Protein AF-A0A1Y4RA33-F1 (afdb_monomer)

Sequence (75 aa):
MEKQYVVLVFIGILIVFFAIPLGELYGGVYLQISGGMETERFLVLTHSAVNSFQIIGGILSILSGIAYICKRNDK

Foldseek 3Di:
DLVVLVVQLVVLVVLLVCLLVQLVVVLVVCCVVVVHDDPVVSVVSSVVSSVVSNVRSVVSNVVSVVVSVVVVVVD

pLDDT: mean 90.67, std 7.66, range [55.03, 97.31]

Structure (mmCIF, N/CA/C/O backbone):
data_AF-A0A1Y4RA33-F1
#
_entry.id   AF-A0A1Y4RA33-F1
#
loop_
_atom_site.group_PDB
_atom_site.id
_atom_site.type_symbol
_atom_site.label_atom_id
_atom_site.label_alt_id
_atom_site.label_comp_id
_atom_site.label_asym_id
_atom_site.label_entity_id
_atom_site.label_seq_id
_atom_site.pdbx_PDB_ins_code
_atom_site.Cartn_x
_atom_site.Cartn_y
_atom_site.Cartn_z
_atom_site.occupancy
_atom_site.B_iso_or_equiv
_atom_site.auth_seq_id
_atom_site.auth_comp_id
_atom_site.auth_asym_id
_atom_site.auth_atom_id
_atom_site.pdbx_PDB_model_num
ATOM 1 N N . MET A 1 1 ? -21.850 8.013 11.106 1.00 62.84 1 MET A N 1
ATOM 2 C CA . MET A 1 1 ? -20.466 8.417 11.428 1.00 62.84 1 MET A CA 1
ATOM 3 C C . MET A 1 1 ? -19.574 7.235 11.800 1.00 62.84 1 MET A C 1
ATOM 5 O O . MET A 1 1 ? -18.599 7.030 11.106 1.00 62.84 1 MET A O 1
ATOM 9 N N . GLU A 1 2 ? -19.892 6.398 12.796 1.00 69.50 2 GLU A N 1
ATOM 10 C CA . GLU A 1 2 ? -19.029 5.246 13.175 1.00 69.50 2 GLU A CA 1
ATOM 11 C C . GLU A 1 2 ? -18.741 4.257 12.034 1.00 69.50 2 GLU A C 1
ATOM 13 O O . GLU A 1 2 ? -17.592 3.886 11.816 1.00 69.50 2 GLU A O 1
ATOM 18 N N . LYS A 1 3 ? -19.764 3.911 11.241 1.00 78.81 3 LYS A N 1
ATOM 19 C CA . LYS A 1 3 ? -19.616 3.045 10.058 1.00 78.81 3 LYS A CA 1
ATOM 20 C C . LYS A 1 3 ? -18.616 3.593 9.029 1.00 78.81 3 LYS A C 1
ATOM 22 O O . LYS A 1 3 ? -17.959 2.809 8.361 1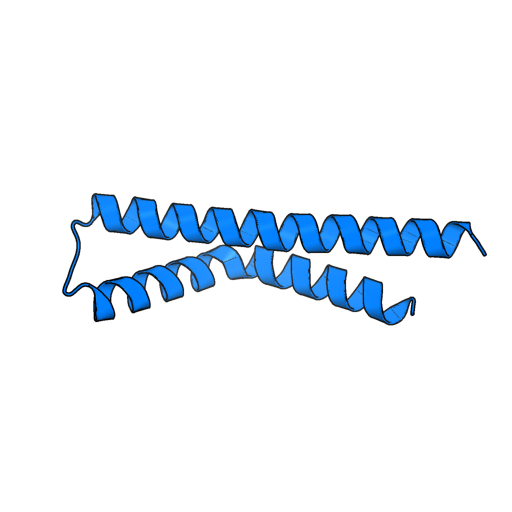.00 78.81 3 LYS A O 1
ATOM 27 N N . GLN A 1 4 ? -18.479 4.918 8.910 1.00 85.75 4 GLN A N 1
ATOM 28 C CA . GLN A 1 4 ? -17.571 5.537 7.935 1.00 85.75 4 GLN A CA 1
ATOM 29 C C . GLN A 1 4 ? -16.105 5.313 8.318 1.00 85.75 4 GLN A C 1
ATOM 31 O O . GLN A 1 4 ? -15.309 4.976 7.452 1.00 85.75 4 GLN A O 1
ATOM 36 N N . TYR A 1 5 ? -15.755 5.416 9.605 1.00 85.50 5 TYR A N 1
ATOM 37 C CA . TYR A 1 5 ? -14.384 5.155 10.057 1.00 85.50 5 TYR A CA 1
ATOM 38 C C . TYR A 1 5 ? -13.991 3.689 9.866 1.00 85.50 5 TYR A C 1
ATOM 40 O O . TYR A 1 5 ? -12.892 3.413 9.405 1.00 85.50 5 TYR A O 1
ATOM 48 N N . VAL A 1 6 ? -14.907 2.753 10.136 1.00 87.88 6 VAL A N 1
ATOM 49 C CA . VAL A 1 6 ? -14.669 1.318 9.897 1.00 87.88 6 VAL A CA 1
ATOM 50 C C . VAL A 1 6 ? -14.434 1.037 8.412 1.00 87.88 6 VAL A C 1
ATOM 52 O O . VAL A 1 6 ? -13.515 0.303 8.063 1.00 87.88 6 VAL A O 1
ATOM 55 N N . VAL A 1 7 ? -15.223 1.659 7.531 1.00 92.12 7 VAL A N 1
ATOM 56 C CA . VAL A 1 7 ? -15.034 1.547 6.078 1.00 92.12 7 VAL A CA 1
ATOM 57 C C . VAL A 1 7 ? -13.673 2.105 5.656 1.00 92.12 7 VAL A C 1
ATOM 59 O O . VAL A 1 7 ? -12.978 1.458 4.883 1.00 92.12 7 VAL A O 1
ATOM 62 N N . LEU A 1 8 ? -13.249 3.253 6.191 1.00 90.75 8 LEU A N 1
ATOM 63 C CA . LEU A 1 8 ? -11.942 3.840 5.873 1.00 90.75 8 LEU A CA 1
ATOM 64 C C . LEU A 1 8 ? -10.767 2.993 6.375 1.00 90.75 8 LEU A C 1
ATOM 66 O O . LEU A 1 8 ? -9.775 2.864 5.661 1.00 90.75 8 LEU A O 1
ATOM 70 N N . VAL A 1 9 ? -10.891 2.365 7.550 1.00 93.25 9 VAL A N 1
ATOM 71 C CA . VAL A 1 9 ? -9.913 1.373 8.028 1.00 93.25 9 VAL A CA 1
ATOM 72 C C . VAL A 1 9 ? -9.816 0.211 7.044 1.00 93.25 9 VAL A C 1
ATOM 74 O O . VAL A 1 9 ? -8.721 -0.152 6.629 1.00 93.25 9 VAL A O 1
ATOM 77 N N . PHE A 1 10 ? -10.954 -0.339 6.616 1.00 94.19 10 PHE A N 1
ATOM 78 C CA . PHE A 1 10 ? -10.979 -1.421 5.633 1.00 94.19 10 PHE A CA 1
ATOM 79 C C . PHE A 1 10 ? -10.357 -1.016 4.294 1.00 94.19 10 PHE A C 1
ATOM 81 O O . PHE A 1 10 ? -9.581 -1.780 3.731 1.00 94.19 10 PHE A O 1
ATOM 88 N N . ILE A 1 11 ? -10.655 0.188 3.801 1.00 94.31 11 ILE A N 1
ATOM 89 C CA . ILE A 1 11 ? -10.062 0.722 2.570 1.00 94.31 11 ILE A CA 1
ATOM 90 C C . ILE A 1 11 ? -8.544 0.852 2.720 1.00 94.31 11 ILE A C 1
ATOM 92 O O . ILE A 1 11 ? -7.811 0.425 1.834 1.00 94.31 11 ILE A O 1
ATOM 96 N N . GLY A 1 12 ? -8.057 1.391 3.840 1.00 93.94 12 GLY A N 1
ATOM 97 C CA . GLY A 1 12 ? -6.623 1.506 4.094 1.00 93.94 12 GLY A CA 1
ATOM 98 C C . GLY A 1 12 ? -5.926 0.143 4.133 1.00 93.94 12 GLY A C 1
ATOM 99 O O . GLY A 1 12 ? -4.895 -0.029 3.486 1.00 93.94 12 GLY A O 1
ATOM 100 N N . ILE A 1 13 ? -6.525 -0.850 4.797 1.00 95.44 13 ILE A N 1
ATOM 101 C CA . ILE A 1 13 ? -6.011 -2.227 4.828 1.00 95.44 13 ILE A CA 1
ATOM 102 C C . ILE A 1 13 ? -5.988 -2.830 3.422 1.00 95.44 13 ILE A C 1
ATOM 104 O O . ILE A 1 13 ? -4.992 -3.441 3.041 1.00 95.44 13 ILE A O 1
ATOM 108 N N . LEU A 1 14 ? -7.046 -2.636 2.630 1.00 96.50 14 LEU A N 1
ATOM 109 C CA . LEU A 1 14 ? -7.099 -3.112 1.247 1.00 96.50 14 LEU A CA 1
ATOM 110 C C . LEU A 1 14 ? -5.999 -2.481 0.388 1.00 96.50 14 LEU A C 1
ATOM 112 O O . LEU A 1 14 ? -5.347 -3.191 -0.370 1.00 96.50 14 LEU A O 1
ATOM 116 N N . ILE A 1 15 ? -5.745 -1.178 0.537 1.00 95.06 15 ILE A N 1
ATOM 117 C CA . ILE A 1 15 ? -4.656 -0.491 -0.171 1.00 95.06 15 ILE A CA 1
ATOM 118 C C . ILE A 1 15 ? -3.299 -1.105 0.196 1.00 95.06 15 ILE A C 1
ATOM 120 O O . ILE A 1 15 ? -2.493 -1.358 -0.694 1.00 95.06 15 ILE A O 1
ATOM 124 N N . VAL A 1 16 ? -3.050 -1.391 1.480 1.00 96.38 16 VAL A N 1
ATOM 125 C CA . VAL A 1 16 ? -1.808 -2.056 1.916 1.00 96.38 16 VAL A CA 1
ATOM 126 C C . VAL A 1 16 ? -1.711 -3.470 1.343 1.00 96.38 16 VAL A C 1
ATOM 128 O O . VAL A 1 16 ? -0.661 -3.855 0.833 1.00 96.38 16 VAL A O 1
ATOM 131 N N . PHE A 1 17 ? -2.803 -4.236 1.393 1.00 95.94 17 PHE A N 1
ATOM 132 C CA . PHE A 1 17 ? -2.854 -5.613 0.901 1.00 95.94 17 PHE A CA 1
ATOM 133 C C . PHE A 1 17 ? -2.576 -5.697 -0.606 1.00 95.94 17 PHE A C 1
ATOM 135 O O . PHE A 1 17 ? -1.827 -6.560 -1.055 1.00 95.94 17 PHE A O 1
ATOM 142 N N . PHE A 1 18 ? -3.124 -4.760 -1.382 1.00 97.06 18 PHE A N 1
ATOM 143 C CA . PHE A 1 18 ? -2.921 -4.671 -2.827 1.00 97.06 18 PHE A CA 1
ATOM 144 C C . PHE A 1 18 ? -1.740 -3.776 -3.234 1.00 97.06 18 PHE A C 1
ATOM 146 O O . PHE A 1 18 ? -1.577 -3.494 -4.418 1.00 97.06 18 PHE A O 1
ATOM 153 N N . ALA A 1 19 ? -0.879 -3.347 -2.308 1.00 95.94 19 ALA A N 1
ATOM 154 C CA . ALA A 1 19 ? 0.197 -2.409 -2.629 1.00 95.94 19 ALA A CA 1
ATOM 155 C C . ALA A 1 19 ? 1.174 -2.950 -3.686 1.00 95.94 19 ALA A C 1
ATOM 157 O O . ALA A 1 19 ? 1.620 -2.189 -4.540 1.00 95.94 19 ALA A O 1
ATOM 158 N N . ILE A 1 20 ? 1.469 -4.257 -3.656 1.00 94.31 20 ILE A N 1
ATOM 159 C CA . ILE A 1 20 ? 2.347 -4.923 -4.632 1.00 94.31 20 ILE A CA 1
ATOM 160 C C . ILE A 1 20 ? 1.754 -4.857 -6.052 1.00 94.31 20 ILE A C 1
ATOM 162 O O . ILE A 1 20 ? 2.371 -4.217 -6.904 1.00 94.31 20 ILE A O 1
ATOM 166 N N . PRO A 1 21 ? 0.556 -5.416 -6.327 1.00 95.81 21 PRO A N 1
ATOM 167 C CA . PRO A 1 21 ? -0.023 -5.352 -7.669 1.00 95.81 21 PRO A CA 1
ATOM 168 C C . PRO A 1 2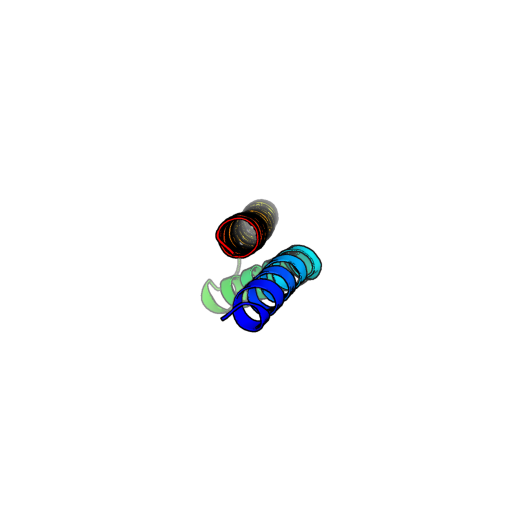1 ? -0.330 -3.916 -8.125 1.00 95.81 21 PRO A C 1
ATOM 170 O O . PRO A 1 21 ? -0.246 -3.623 -9.315 1.00 95.81 21 PRO A O 1
ATOM 173 N N . LEU A 1 22 ? -0.641 -2.992 -7.207 1.00 94.88 22 LEU A N 1
ATOM 174 C CA . LEU A 1 22 ? -0.803 -1.569 -7.538 1.00 94.88 22 LEU A CA 1
ATOM 175 C C . LEU A 1 22 ? 0.517 -0.915 -7.964 1.00 94.88 22 LEU A C 1
ATOM 177 O O . LEU A 1 22 ? 0.529 -0.109 -8.895 1.00 94.88 22 LEU A O 1
ATOM 181 N N . GLY A 1 23 ? 1.625 -1.262 -7.309 1.00 94.44 23 GLY A N 1
ATOM 182 C CA . GLY A 1 23 ? 2.955 -0.802 -7.695 1.00 94.44 23 GLY A CA 1
ATOM 183 C C . GLY A 1 23 ? 3.379 -1.337 -9.061 1.00 94.44 23 GLY A C 1
ATOM 184 O O . GLY A 1 23 ? 3.864 -0.566 -9.886 1.00 94.44 23 GLY A O 1
ATOM 185 N N . GLU A 1 24 ? 3.138 -2.621 -9.335 1.00 93.62 24 GLU A N 1
ATOM 186 C CA . GLU A 1 24 ? 3.400 -3.226 -10.650 1.00 93.62 24 GLU A CA 1
ATOM 187 C C . GLU A 1 24 ? 2.568 -2.570 -11.757 1.00 93.62 24 GLU A C 1
ATOM 189 O O . GLU A 1 24 ? 3.101 -2.228 -12.814 1.00 93.62 24 GLU A O 1
ATOM 194 N N . LEU A 1 25 ? 1.278 -2.326 -11.500 1.00 95.25 25 LEU A N 1
ATOM 195 C CA . LEU A 1 25 ? 0.403 -1.612 -12.428 1.00 95.25 25 LEU A CA 1
ATOM 196 C C . LEU A 1 25 ? 0.926 -0.198 -12.711 1.00 95.25 25 LEU A C 1
ATOM 198 O O . LEU A 1 25 ? 0.987 0.215 -13.869 1.00 95.25 25 LEU A O 1
ATOM 202 N N . TYR A 1 26 ? 1.339 0.532 -11.671 1.00 93.50 26 TYR A N 1
ATOM 203 C CA . TYR A 1 26 ? 1.928 1.863 -11.812 1.00 93.50 26 TYR A CA 1
ATOM 204 C C . TYR A 1 26 ? 3.202 1.836 -12.665 1.00 93.50 26 TYR A C 1
ATOM 206 O O . TYR A 1 26 ? 3.330 2.620 -13.607 1.00 93.50 26 TYR A O 1
ATOM 214 N N . GLY A 1 27 ? 4.120 0.909 -12.379 1.00 93.00 27 GLY A N 1
ATOM 215 C CA . GLY A 1 27 ? 5.345 0.734 -13.155 1.00 93.00 27 GLY A CA 1
ATOM 216 C C . GLY A 1 27 ? 5.054 0.408 -14.623 1.00 93.00 27 GLY A C 1
ATOM 217 O O . GLY A 1 27 ? 5.655 1.005 -15.518 1.00 93.00 27 GLY A O 1
ATOM 218 N N . GLY A 1 28 ? 4.112 -0.502 -14.882 1.00 92.56 28 GLY A N 1
ATOM 219 C CA . GLY A 1 28 ? 3.712 -0.894 -16.234 1.00 92.56 28 GLY A CA 1
ATOM 220 C C . GLY A 1 28 ? 3.137 0.267 -17.046 1.00 92.56 28 GLY A C 1
ATOM 221 O O . GLY A 1 28 ? 3.551 0.486 -18.183 1.00 92.56 28 GLY A O 1
ATOM 222 N N . VAL A 1 29 ? 2.242 1.062 -16.450 1.00 93.31 29 VAL A N 1
ATOM 223 C CA . VAL A 1 29 ? 1.691 2.270 -17.090 1.00 93.31 29 VAL A CA 1
ATOM 224 C C . VAL A 1 29 ? 2.792 3.297 -17.354 1.00 93.31 29 VAL A C 1
ATOM 226 O O . VAL A 1 29 ? 2.842 3.888 -18.432 1.00 93.31 29 VAL A O 1
ATOM 229 N N . TYR A 1 30 ? 3.708 3.491 -16.403 1.00 90.50 30 TYR A N 1
ATOM 230 C CA . TYR A 1 30 ? 4.822 4.418 -16.578 1.00 90.50 30 TYR A CA 1
ATOM 231 C C . TYR A 1 30 ? 5.714 4.013 -17.759 1.00 90.50 30 TYR A C 1
ATOM 233 O O . TYR A 1 30 ? 6.032 4.856 -18.593 1.00 90.50 30 TYR A O 1
ATOM 241 N N . LEU A 1 31 ? 6.056 2.725 -17.880 1.00 90.81 31 LEU A N 1
ATOM 242 C CA . LEU A 1 31 ? 6.836 2.189 -19.002 1.00 90.81 31 LEU A CA 1
ATOM 243 C C . LEU A 1 31 ? 6.162 2.408 -20.360 1.00 90.81 31 LEU A C 1
ATOM 245 O O . LEU A 1 31 ? 6.840 2.754 -21.329 1.00 90.81 31 LEU A O 1
ATOM 249 N N . GLN A 1 32 ? 4.841 2.211 -20.429 1.00 90.19 32 GLN A N 1
ATOM 250 C CA . GLN A 1 32 ? 4.066 2.434 -21.654 1.00 90.19 32 GLN A CA 1
ATOM 251 C C . GLN A 1 32 ? 4.144 3.890 -22.125 1.00 90.19 32 GLN A C 1
ATOM 253 O O . GLN A 1 32 ? 4.157 4.142 -23.327 1.00 90.19 32 GLN A O 1
ATOM 258 N N . ILE A 1 33 ? 4.222 4.840 -21.191 1.00 90.69 33 ILE A N 1
ATOM 259 C CA . ILE A 1 33 ? 4.293 6.274 -21.490 1.00 90.69 33 ILE A CA 1
ATOM 260 C C . ILE A 1 33 ? 5.739 6.716 -21.756 1.00 90.69 33 ILE A C 1
ATOM 262 O O . ILE A 1 33 ? 5.976 7.531 -22.644 1.00 90.69 33 ILE A O 1
ATOM 266 N N . SER A 1 34 ? 6.712 6.193 -21.003 1.00 86.56 34 SER A N 1
ATOM 267 C CA . SER A 1 34 ? 8.111 6.634 -21.063 1.00 86.56 34 SER A CA 1
ATOM 268 C C . SER A 1 34 ? 8.901 6.060 -22.242 1.00 86.56 34 SER A C 1
ATOM 270 O O . SER A 1 34 ? 10.008 6.522 -22.501 1.00 86.56 34 SER A O 1
ATOM 272 N N . GLY A 1 35 ? 8.359 5.066 -22.956 1.00 83.19 35 GLY A N 1
ATOM 273 C CA . GLY A 1 35 ? 9.014 4.460 -24.121 1.00 83.19 35 GLY A CA 1
ATOM 274 C C . GLY A 1 35 ? 10.132 3.474 -23.768 1.00 83.19 35 GLY A C 1
ATOM 275 O O . GLY A 1 35 ? 10.997 3.208 -24.599 1.00 83.19 35 GLY A O 1
ATOM 276 N N . GLY A 1 36 ? 10.111 2.927 -22.550 1.00 82.44 36 GLY A N 1
ATOM 277 C CA . GLY A 1 36 ? 11.120 1.997 -22.038 1.00 82.44 36 GLY A CA 1
ATOM 278 C C . GLY A 1 36 ? 11.951 2.573 -20.891 1.00 82.44 36 GLY A C 1
ATOM 279 O O . GLY A 1 36 ? 11.954 3.778 -20.634 1.00 82.44 36 GLY A O 1
ATOM 280 N N . MET A 1 37 ? 12.610 1.685 -20.146 1.00 88.62 37 MET A N 1
ATOM 281 C CA . MET A 1 37 ? 13.439 2.030 -18.993 1.00 88.62 37 MET A CA 1
ATOM 282 C C . MET A 1 37 ? 14.415 0.896 -18.681 1.00 88.62 37 MET A C 1
ATOM 284 O O . MET A 1 37 ? 14.065 -0.272 -18.836 1.00 88.62 37 MET A O 1
ATOM 288 N N . GLU A 1 38 ? 15.602 1.243 -18.182 1.00 92.88 38 GLU A N 1
ATOM 289 C CA . GLU A 1 38 ? 16.534 0.273 -17.602 1.00 92.88 38 GLU A CA 1
ATOM 290 C C . GLU A 1 38 ? 15.878 -0.510 -16.458 1.00 92.88 38 GLU A C 1
ATOM 292 O O . GLU A 1 38 ? 15.218 0.078 -15.592 1.00 92.88 38 GLU A O 1
ATOM 297 N N . THR A 1 39 ? 16.108 -1.824 -16.417 1.00 89.88 39 THR A N 1
ATOM 298 C CA . THR A 1 39 ? 15.482 -2.743 -15.451 1.00 89.88 39 THR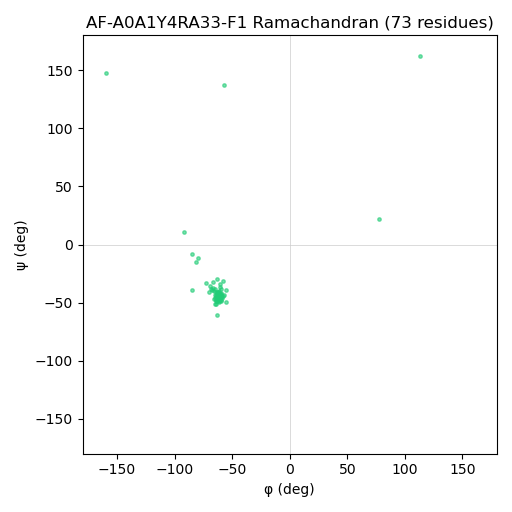 A CA 1
ATOM 299 C C . THR A 1 39 ? 15.714 -2.317 -14.001 1.00 89.88 39 THR A C 1
ATOM 301 O O . THR A 1 39 ? 14.797 -2.372 -13.185 1.00 89.88 39 THR A O 1
ATOM 304 N N . GLU A 1 40 ? 16.911 -1.829 -13.669 1.00 92.31 40 GLU A N 1
ATOM 305 C CA . GLU A 1 40 ? 17.234 -1.370 -12.312 1.00 92.31 40 GLU A CA 1
ATOM 306 C C . GLU A 1 40 ? 16.393 -0.157 -11.899 1.00 92.31 40 GLU A C 1
ATOM 308 O O . GLU A 1 40 ? 15.846 -0.109 -10.797 1.00 92.31 40 GLU A O 1
ATOM 313 N N . ARG A 1 41 ? 16.227 0.814 -12.806 1.00 90.31 41 ARG A N 1
ATOM 314 C CA . ARG A 1 41 ? 15.414 2.013 -12.548 1.00 90.31 41 ARG A CA 1
ATOM 315 C C . ARG A 1 41 ? 13.935 1.655 -12.455 1.00 90.31 41 ARG A C 1
ATOM 317 O O . ARG A 1 41 ? 13.231 2.213 -11.617 1.00 90.31 41 ARG A O 1
ATOM 324 N N . PHE A 1 42 ? 13.489 0.691 -13.258 1.00 91.69 42 PHE A N 1
ATOM 325 C CA . PHE A 1 42 ? 12.128 0.172 -13.204 1.00 91.69 42 PHE A CA 1
ATOM 326 C C . PHE A 1 42 ? 11.819 -0.510 -11.865 1.00 91.69 42 PHE A C 1
ATOM 328 O O . PHE A 1 42 ? 10.774 -0.246 -11.265 1.00 91.69 42 PHE A O 1
ATOM 335 N N . LEU A 1 43 ? 12.737 -1.338 -11.359 1.00 93.00 43 LEU A N 1
ATOM 336 C CA . LEU A 1 43 ? 12.588 -1.975 -10.051 1.00 93.00 43 LEU A CA 1
ATOM 337 C C . LEU A 1 43 ? 12.529 -0.933 -8.934 1.00 93.00 43 LEU A C 1
ATOM 339 O O . LEU A 1 43 ? 11.628 -0.994 -8.101 1.00 93.00 43 LEU A O 1
ATOM 343 N N . VAL A 1 44 ? 13.423 0.060 -8.944 1.00 95.38 44 VAL A N 1
ATOM 344 C CA . VAL A 1 44 ? 13.411 1.144 -7.948 1.00 95.38 44 VAL A CA 1
ATOM 345 C C . VAL A 1 44 ? 12.099 1.928 -7.992 1.00 95.38 44 VAL A C 1
ATOM 347 O O . VAL A 1 44 ? 11.517 2.190 -6.941 1.00 95.38 44 VAL A O 1
ATOM 350 N N . LEU A 1 45 ? 11.600 2.265 -9.185 1.00 93.69 45 LEU A N 1
ATOM 351 C CA . LEU A 1 45 ? 10.326 2.968 -9.348 1.00 93.69 45 LEU A CA 1
ATOM 352 C C . LEU A 1 45 ? 9.158 2.148 -8.790 1.00 93.69 45 LEU A C 1
ATOM 354 O O . LEU A 1 45 ? 8.353 2.663 -8.017 1.00 93.69 45 LEU A O 1
ATOM 358 N N . THR A 1 46 ? 9.088 0.869 -9.154 1.00 94.69 46 THR A N 1
ATOM 359 C CA . THR A 1 46 ? 8.016 -0.039 -8.734 1.00 94.69 46 THR A CA 1
ATOM 360 C C . THR A 1 46 ? 8.046 -0.236 -7.221 1.00 94.69 46 THR A C 1
ATOM 362 O O . THR A 1 46 ? 7.033 -0.042 -6.558 1.00 94.69 46 THR A O 1
ATOM 365 N N . HIS A 1 47 ? 9.218 -0.511 -6.640 1.00 95.25 47 HIS A N 1
ATOM 366 C CA . HIS A 1 47 ? 9.387 -0.620 -5.189 1.00 95.25 47 HIS A CA 1
ATOM 367 C C . HIS A 1 47 ? 9.045 0.680 -4.457 1.00 95.25 47 HIS A C 1
ATOM 369 O O . HIS A 1 47 ? 8.414 0.643 -3.400 1.00 95.25 47 HIS A O 1
ATOM 375 N N . SER A 1 48 ? 9.434 1.828 -5.015 1.00 95.88 48 SER A N 1
ATOM 376 C CA . SER A 1 48 ? 9.079 3.133 -4.462 1.00 95.88 48 SER A CA 1
ATOM 377 C C . SER A 1 48 ? 7.562 3.333 -4.457 1.00 95.88 48 SER A C 1
ATOM 379 O O . SER A 1 48 ? 7.009 3.693 -3.420 1.00 95.88 48 SER A O 1
ATOM 381 N N . ALA A 1 49 ? 6.879 2.998 -5.556 1.00 95.00 49 ALA A N 1
ATOM 382 C CA . ALA A 1 49 ? 5.425 3.069 -5.656 1.00 95.00 49 ALA A CA 1
ATOM 383 C C . ALA A 1 49 ? 4.723 2.127 -4.663 1.00 95.00 49 ALA A C 1
ATOM 385 O O . ALA A 1 49 ? 3.820 2.565 -3.948 1.00 95.00 49 ALA A O 1
ATOM 386 N N . VAL A 1 50 ? 5.169 0.868 -4.546 1.00 97.31 50 VAL A N 1
ATOM 387 C CA . VAL A 1 50 ? 4.658 -0.087 -3.541 1.00 97.31 50 VAL A CA 1
ATOM 388 C C . VAL A 1 50 ? 4.779 0.502 -2.136 1.00 97.31 50 VAL A C 1
ATOM 390 O O . VAL A 1 50 ? 3.801 0.523 -1.387 1.00 97.31 50 VAL A O 1
ATOM 393 N N . ASN A 1 51 ? 5.954 1.029 -1.785 1.00 97.19 51 ASN A N 1
ATOM 394 C CA . ASN A 1 51 ? 6.189 1.630 -0.476 1.00 97.19 51 ASN A CA 1
ATOM 395 C C . ASN A 1 51 ? 5.279 2.848 -0.237 1.00 97.19 51 ASN A C 1
ATOM 397 O O . ASN A 1 51 ? 4.699 2.992 0.838 1.00 97.19 51 ASN A O 1
ATOM 401 N N . SER A 1 52 ? 5.079 3.702 -1.245 1.00 96.44 52 SER A N 1
ATOM 402 C CA . S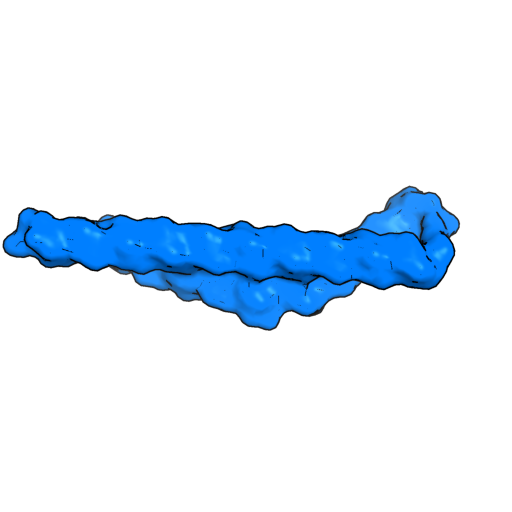ER A 1 52 ? 4.141 4.824 -1.154 1.00 96.44 52 SER A CA 1
ATOM 403 C C . SER A 1 52 ? 2.707 4.360 -0.888 1.00 96.44 52 SER A C 1
ATOM 405 O O . SER A 1 52 ? 2.049 4.914 -0.007 1.00 96.44 52 SER A O 1
ATOM 407 N N . PHE A 1 53 ? 2.227 3.320 -1.577 1.00 96.31 53 PHE A N 1
ATOM 408 C CA . PHE A 1 53 ? 0.893 2.764 -1.327 1.00 96.31 53 PHE A CA 1
ATOM 409 C C . PHE A 1 53 ? 0.764 2.170 0.078 1.00 96.31 53 PHE A C 1
ATOM 411 O O . PHE A 1 53 ? -0.241 2.414 0.747 1.00 96.31 53 PHE A O 1
ATOM 418 N N . GLN A 1 54 ? 1.785 1.458 0.564 1.00 96.81 54 GLN A N 1
ATOM 419 C CA . GLN A 1 54 ? 1.805 0.928 1.931 1.00 96.81 54 GLN A CA 1
ATOM 420 C C . GLN A 1 54 ? 1.731 2.043 2.978 1.00 96.81 54 GLN A C 1
ATOM 422 O O . GLN A 1 54 ? 0.953 1.943 3.926 1.00 96.81 54 GLN A O 1
ATOM 427 N N . ILE A 1 55 ? 2.487 3.128 2.789 1.00 97.12 55 ILE A N 1
ATOM 428 C CA . ILE A 1 55 ? 2.466 4.285 3.690 1.00 97.12 55 ILE A CA 1
ATOM 429 C C . ILE A 1 55 ? 1.081 4.941 3.686 1.00 97.12 55 ILE A C 1
ATOM 431 O O . ILE A 1 55 ? 0.507 5.163 4.751 1.00 97.12 55 ILE A O 1
ATOM 435 N N . ILE A 1 56 ? 0.513 5.210 2.507 1.00 95.50 56 ILE A N 1
ATOM 436 C CA . ILE A 1 56 ? -0.807 5.847 2.380 1.00 95.50 56 ILE A CA 1
ATOM 437 C C . ILE A 1 56 ? -1.894 4.979 3.023 1.00 95.50 56 ILE A C 1
ATOM 439 O O . ILE A 1 56 ? -2.675 5.473 3.839 1.00 95.50 56 ILE A O 1
ATOM 443 N N . GLY A 1 57 ? -1.934 3.684 2.698 1.00 94.69 57 GLY A N 1
ATOM 444 C CA . GLY A 1 57 ? -2.918 2.756 3.254 1.00 94.69 57 GLY A CA 1
ATOM 445 C C . GLY A 1 57 ? -2.761 2.563 4.767 1.00 94.69 57 GLY A C 1
ATOM 446 O O . GLY A 1 57 ? -3.756 2.528 5.497 1.00 94.69 57 GLY A O 1
ATOM 447 N N . GLY A 1 58 ? -1.521 2.519 5.259 1.00 95.62 58 GLY A N 1
ATOM 448 C CA . GLY A 1 58 ? -1.208 2.430 6.684 1.00 95.62 58 GLY A CA 1
ATOM 449 C C . GLY A 1 58 ? -1.668 3.666 7.456 1.00 95.62 58 GLY A C 1
ATOM 450 O O . GLY A 1 58 ? -2.409 3.539 8.430 1.00 95.62 58 GLY A O 1
ATOM 451 N N . ILE A 1 59 ? -1.309 4.864 6.985 1.00 96.31 59 ILE A N 1
ATOM 452 C CA . ILE A 1 59 ? -1.731 6.136 7.594 1.00 96.31 59 ILE A CA 1
ATOM 453 C C . ILE A 1 59 ? -3.257 6.245 7.608 1.00 96.31 59 ILE A C 1
ATOM 455 O O . ILE A 1 59 ? -3.839 6.572 8.644 1.00 96.31 59 ILE A O 1
ATOM 459 N N . LEU A 1 60 ? -3.918 5.924 6.491 1.00 93.94 60 LEU A N 1
ATOM 460 C CA . LEU A 1 60 ? -5.376 5.972 6.391 1.00 93.94 60 LEU A CA 1
ATOM 461 C C . LEU A 1 60 ? -6.046 5.039 7.410 1.00 93.94 60 LEU A C 1
ATOM 463 O O . LEU A 1 60 ? -7.007 5.438 8.073 1.00 93.94 60 LEU A O 1
ATOM 467 N N . SER A 1 61 ? -5.510 3.826 7.572 1.00 93.38 61 SER A N 1
ATOM 468 C CA . SER A 1 61 ? -6.007 2.843 8.540 1.00 93.38 61 SER A CA 1
ATOM 469 C C . SER A 1 61 ? -5.815 3.315 9.979 1.00 93.38 61 SER A C 1
ATOM 471 O O . SER A 1 61 ? -6.748 3.258 10.778 1.00 93.38 61 SER A O 1
ATOM 473 N N . ILE A 1 62 ? -4.626 3.824 10.308 1.00 94.31 62 ILE A N 1
ATOM 474 C CA . ILE A 1 62 ? -4.277 4.274 11.660 1.00 94.31 62 ILE A CA 1
ATOM 475 C C . ILE A 1 62 ? -5.128 5.479 12.065 1.00 94.31 62 ILE A C 1
ATOM 477 O O . ILE A 1 62 ? -5.765 5.450 13.116 1.00 94.31 62 ILE A O 1
ATOM 481 N N . LEU A 1 63 ? -5.194 6.516 11.225 1.00 93.81 63 LEU A N 1
ATOM 482 C CA . LEU A 1 63 ? -5.966 7.726 11.522 1.00 93.81 63 LEU A CA 1
ATOM 483 C C . LEU A 1 63 ? -7.456 7.418 11.671 1.00 93.81 63 LEU A C 1
ATOM 485 O O . LEU A 1 63 ? -8.100 7.910 12.597 1.00 93.81 63 LEU A O 1
ATOM 489 N N . SER A 1 64 ? -7.998 6.566 10.800 1.00 91.44 64 SER A N 1
ATOM 490 C CA . SER A 1 64 ? -9.407 6.171 10.866 1.00 91.44 64 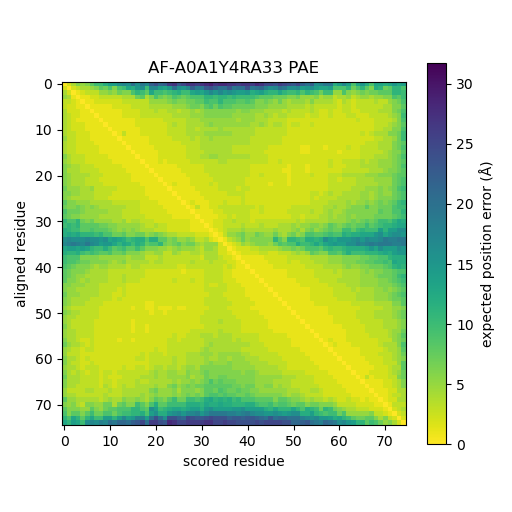SER A CA 1
ATOM 491 C C . SER A 1 64 ? -9.703 5.312 12.096 1.00 91.44 64 SER A C 1
ATOM 493 O O . SER A 1 64 ? -10.739 5.494 12.734 1.00 91.44 64 SER A O 1
ATOM 495 N N . GLY A 1 65 ? -8.782 4.418 12.471 1.00 90.31 65 GLY A N 1
ATOM 496 C CA . GLY A 1 65 ? -8.884 3.601 13.678 1.00 90.31 65 GLY A CA 1
ATOM 497 C C . GLY A 1 65 ? -8.833 4.440 14.956 1.00 90.31 65 GLY A C 1
ATOM 498 O O . GLY A 1 65 ? -9.691 4.287 15.824 1.00 90.31 65 GLY A O 1
ATOM 499 N N . ILE A 1 66 ? -7.892 5.384 15.045 1.00 92.19 66 ILE A N 1
ATOM 500 C CA . ILE A 1 66 ? -7.796 6.324 16.172 1.00 92.19 66 ILE A CA 1
ATOM 501 C C . ILE A 1 66 ? -9.063 7.178 16.255 1.00 92.19 66 ILE A C 1
ATOM 503 O O . ILE A 1 66 ? -9.669 7.269 17.320 1.00 92.19 66 ILE A O 1
ATOM 507 N N . ALA A 1 67 ? -9.518 7.745 15.134 1.00 88.94 67 ALA A N 1
ATOM 508 C CA . ALA A 1 67 ? -10.738 8.548 15.095 1.00 88.94 67 ALA A CA 1
ATOM 509 C C . ALA A 1 67 ? -11.976 7.752 15.547 1.00 88.94 67 ALA A C 1
ATOM 511 O O . ALA A 1 67 ? -12.832 8.288 16.255 1.00 88.94 67 ALA A O 1
ATOM 512 N N . TYR A 1 68 ? -12.060 6.469 15.185 1.00 88.38 68 TYR A N 1
ATOM 513 C CA . TYR A 1 68 ? -13.114 5.576 15.660 1.00 88.3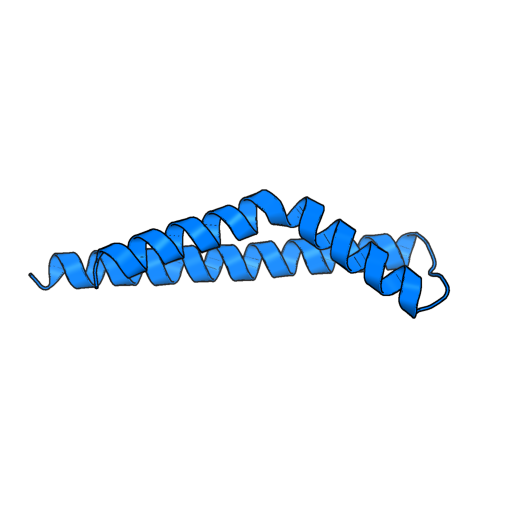8 68 TYR A CA 1
ATOM 514 C C . TYR A 1 68 ? -13.058 5.374 17.182 1.00 88.38 68 TYR A C 1
ATOM 516 O O . TYR A 1 68 ? -14.087 5.501 17.846 1.00 88.38 68 TYR A O 1
ATOM 524 N N . ILE A 1 69 ? -11.872 5.105 17.741 1.00 88.25 69 ILE A N 1
ATOM 525 C CA . ILE A 1 69 ? -11.681 4.899 19.185 1.00 88.25 69 ILE A CA 1
ATOM 526 C C . ILE A 1 69 ? -12.015 6.174 19.964 1.00 88.25 69 ILE A C 1
ATOM 528 O O . ILE A 1 69 ? -12.804 6.112 20.904 1.00 88.25 69 ILE A O 1
ATOM 532 N N . CYS A 1 70 ? -11.488 7.331 19.552 1.00 87.44 70 CYS A N 1
ATOM 533 C CA . CYS A 1 70 ? -11.770 8.613 20.203 1.00 87.44 70 CYS A CA 1
ATOM 534 C C . CYS A 1 70 ? -13.270 8.918 20.213 1.00 87.44 70 CYS A C 1
ATOM 536 O O . CYS A 1 70 ? -13.814 9.284 21.247 1.00 87.44 70 CYS A O 1
ATOM 538 N N . LYS A 1 71 ? -13.965 8.695 19.090 1.00 84.44 71 LYS A N 1
ATOM 539 C CA . LYS A 1 71 ? -15.413 8.919 19.007 1.00 84.44 71 LYS A CA 1
ATOM 540 C C . LYS A 1 71 ? -16.220 7.954 19.875 1.00 84.44 71 LYS A C 1
ATOM 542 O O . LYS A 1 71 ? -17.294 8.316 20.343 1.00 84.44 71 LYS A O 1
ATOM 547 N N . ARG A 1 72 ? -15.739 6.723 20.051 1.00 80.94 72 ARG A N 1
ATOM 548 C CA . ARG A 1 72 ? -16.381 5.736 20.923 1.00 80.94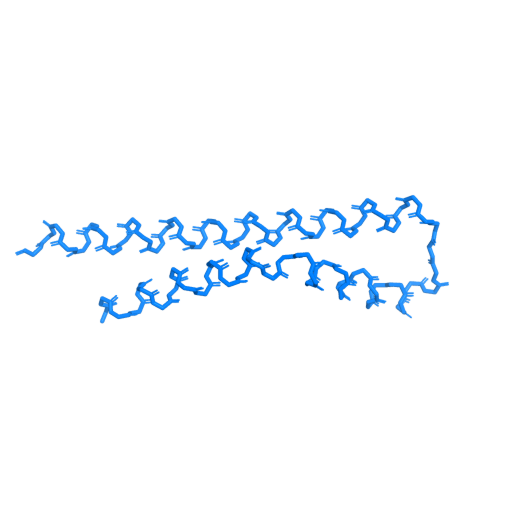 72 ARG A CA 1
ATOM 549 C C . ARG A 1 72 ? -16.186 6.065 22.403 1.00 80.94 72 ARG A C 1
ATOM 551 O O . ARG A 1 72 ? -17.076 5.763 23.177 1.00 80.94 72 ARG A O 1
ATOM 558 N N . ASN A 1 73 ? -15.047 6.649 22.771 1.00 78.81 73 ASN A N 1
ATOM 559 C CA . ASN A 1 73 ? -14.70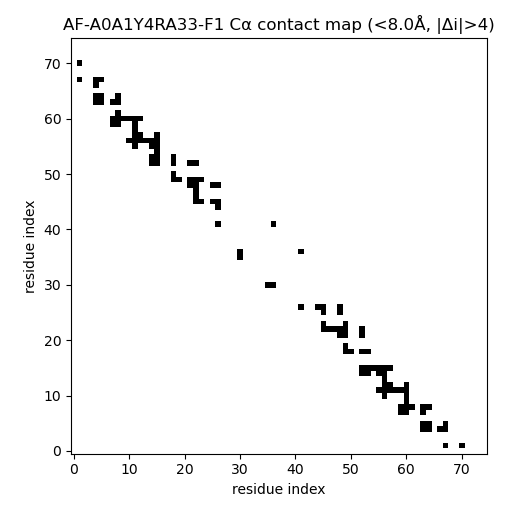8 6.991 24.155 1.00 78.81 73 ASN A CA 1
ATOM 560 C C . ASN A 1 73 ? -15.335 8.319 24.632 1.00 78.81 73 ASN A C 1
ATOM 562 O O . ASN A 1 73 ? -15.336 8.596 25.823 1.00 78.81 73 ASN A O 1
ATOM 566 N N . ASP A 1 74 ? -15.828 9.140 23.699 1.00 70.81 74 ASP A N 1
ATOM 567 C CA . ASP A 1 74 ? -16.539 10.407 23.948 1.00 70.81 74 ASP A CA 1
ATOM 568 C C . ASP A 1 74 ? -18.050 10.212 24.218 1.00 70.81 74 ASP A C 1
ATOM 570 O O . ASP A 1 74 ? -18.749 11.152 24.587 1.00 70.81 74 ASP A O 1
ATOM 574 N N . LYS A 1 75 ? -18.564 8.990 24.028 1.00 55.03 75 LYS A N 1
ATOM 575 C CA . LYS A 1 75 ? -19.954 8.590 24.297 1.00 55.03 75 LYS A CA 1
ATOM 576 C C . LYS A 1 75 ? -20.050 7.727 25.545 1.00 55.03 75 LYS A C 1
ATOM 578 O O . LYS A 1 75 ? -21.099 7.827 26.215 1.00 55.03 75 LYS A O 1
#

Solvent-accessible surface area (backbone atoms only — not comparable to full-atom values): 3806 Å² total; per-residue (Å²): 112,70,69,56,28,55,50,40,23,51,52,11,49,49,40,37,74,43,12,60,66,53,10,50,50,51,39,53,54,49,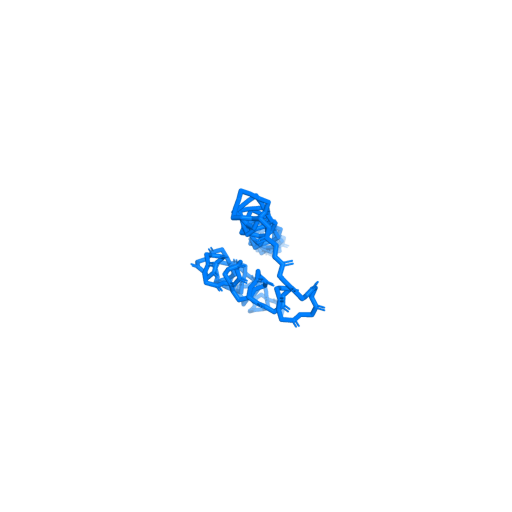37,70,72,64,77,58,74,59,69,69,60,47,50,51,51,20,55,51,42,20,51,52,35,33,50,52,13,47,50,42,20,51,54,23,47,51,54,43,51,55,59,61,74,76,108

Mean predicted aligned error: 4.71 Å

Nearest PDB structures (foldseek):
  1wu0-assembly1_A  TM=5.276E-01  e=4.585E+00  Bacillus sp. PS3

Radius of gyration: 16.53 Å; Cα contacts (8 Å, |Δi|>4): 65; chains: 1; bounding box: 38×16×48 Å

Secondary structure (DSSP, 8-state):
-HHHHHHHHHHHHHHHHTHHHHHHHHHHHHHHHHT---HHHHHHHHHHHHHHHHHHHHHHHHHHHHHHHHHHHT-